Protein AF-A0A3D2B6V2-F1 (afdb_monomer_lite)

Structure (mmCIF, N/CA/C/O backbone):
data_AF-A0A3D2B6V2-F1
#
_entry.id   AF-A0A3D2B6V2-F1
#
loop_
_atom_site.group_PDB
_atom_site.id
_atom_site.type_symbol
_atom_site.label_atom_id
_atom_site.label_alt_id
_atom_site.label_comp_id
_atom_site.label_asym_id
_atom_site.label_entity_id
_atom_site.label_seq_id
_atom_site.pdbx_PDB_ins_code
_atom_site.Cartn_x
_atom_site.Cartn_y
_atom_site.Cartn_z
_atom_site.occupancy
_atom_site.B_iso_or_equiv
_atom_site.auth_seq_id
_atom_site.auth_comp_id
_atom_site.auth_asym_id
_atom_site.auth_atom_id
_atom_site.pdbx_PDB_model_num
ATOM 1 N N . MET A 1 1 ? -7.656 8.223 -5.277 1.00 60.16 1 MET A N 1
ATOM 2 C CA . MET A 1 1 ? -6.480 7.569 -4.660 1.00 60.16 1 MET A CA 1
ATOM 3 C C . MET A 1 1 ? -5.282 8.461 -4.932 1.00 60.16 1 MET A C 1
ATOM 5 O O . MET A 1 1 ? -5.108 8.840 -6.087 1.00 60.16 1 MET A O 1
ATOM 9 N N . GLN A 1 2 ? -4.501 8.838 -3.914 1.00 73.31 2 GLN A N 1
ATOM 10 C CA . GLN A 1 2 ? -3.180 9.427 -4.172 1.00 73.31 2 GLN A CA 1
ATOM 11 C C . GLN A 1 2 ? -2.398 8.431 -5.060 1.00 73.31 2 GLN A C 1
ATOM 13 O O . GLN A 1 2 ? -2.638 7.233 -4.954 1.00 73.31 2 GLN A O 1
ATOM 18 N N . CYS A 1 3 ? -1.561 8.907 -5.985 1.00 94.00 3 CYS A N 1
ATOM 19 C CA . CYS A 1 3 ? -0.687 8.1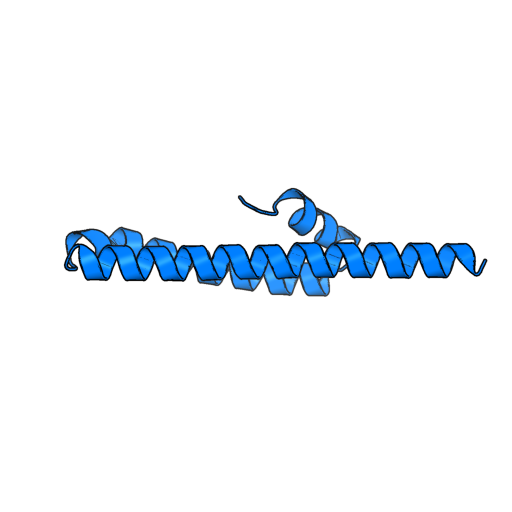06 -6.863 1.00 94.00 3 CYS A CA 1
ATOM 20 C C . CYS A 1 3 ? -1.313 7.059 -7.823 1.00 94.00 3 CYS A C 1
ATOM 22 O O . CYS A 1 3 ? -0.611 6.153 -8.276 1.00 94.00 3 CYS A O 1
ATOM 24 N N . TYR A 1 4 ? -2.609 7.140 -8.162 1.00 93.88 4 TYR A N 1
ATOM 25 C CA . TYR A 1 4 ? -3.248 6.148 -9.052 1.00 93.88 4 TYR A CA 1
ATOM 26 C C . TYR A 1 4 ? -2.606 6.068 -10.447 1.00 93.88 4 TYR A C 1
ATOM 28 O O . TYR A 1 4 ? -2.456 4.975 -10.997 1.00 93.88 4 TYR A O 1
ATOM 36 N N . GLN A 1 5 ? -2.237 7.215 -11.022 1.00 96.19 5 GLN A N 1
ATOM 37 C CA . GLN A 1 5 ? -1.657 7.279 -12.364 1.00 96.19 5 GLN A CA 1
ATOM 38 C C . GLN A 1 5 ? -0.293 6.582 -12.400 1.00 96.19 5 GLN A C 1
ATOM 40 O O . GLN A 1 5 ? -0.058 5.722 -13.246 1.00 96.19 5 GLN A O 1
ATOM 45 N N . GLU A 1 6 ? 0.570 6.880 -11.432 1.00 97.38 6 GLU A N 1
ATOM 46 C CA . GLU A 1 6 ? 1.896 6.280 -11.298 1.00 97.38 6 GLU A CA 1
ATOM 47 C C . GL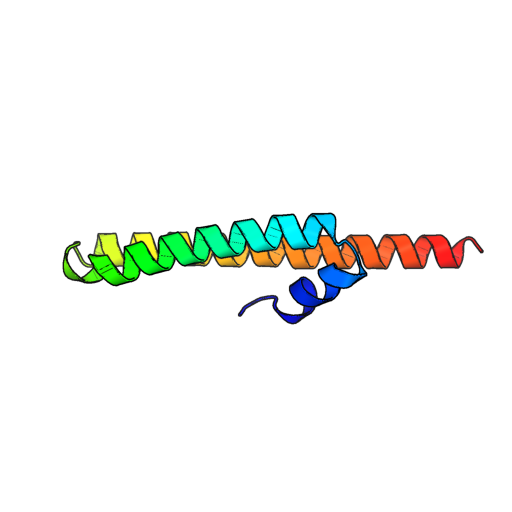U A 1 6 ? 1.805 4.793 -10.960 1.00 97.38 6 GLU A C 1
ATOM 49 O O . GLU A 1 6 ? 2.516 3.979 -11.544 1.00 97.38 6 GLU A O 1
ATOM 54 N N . PHE A 1 7 ? 0.879 4.409 -10.081 1.00 97.62 7 PHE A N 1
ATOM 55 C CA . PHE A 1 7 ? 0.643 3.001 -9.785 1.00 97.62 7 PHE A CA 1
ATOM 56 C C . PHE A 1 7 ? 0.210 2.224 -11.034 1.00 97.62 7 PHE A C 1
ATOM 58 O O . PHE A 1 7 ? 0.740 1.151 -11.308 1.00 97.62 7 PHE A O 1
ATOM 65 N N . SER A 1 8 ? -0.702 2.787 -11.830 1.00 96.62 8 SER A N 1
ATOM 66 C CA . SER A 1 8 ? -1.151 2.172 -13.084 1.00 96.62 8 SER A CA 1
ATOM 67 C C . SER A 1 8 ? -0.019 2.088 -14.111 1.00 96.62 8 SER A C 1
ATOM 69 O O . SER A 1 8 ? 0.096 1.092 -14.823 1.00 96.62 8 SER A O 1
ATOM 71 N N . ALA A 1 9 ? 0.869 3.085 -14.158 1.00 96.69 9 ALA A N 1
ATOM 72 C CA . ALA A 1 9 ? 2.033 3.062 -15.038 1.00 96.69 9 ALA A CA 1
ATOM 73 C C . ALA A 1 9 ? 2.966 1.874 -14.741 1.00 96.69 9 ALA A C 1
ATOM 75 O O . ALA A 1 9 ? 3.503 1.270 -15.674 1.00 96.69 9 ALA A O 1
ATOM 76 N N . LEU A 1 10 ? 3.109 1.473 -13.470 1.00 97.44 10 LEU A N 1
ATOM 77 C CA . LEU A 1 10 ? 3.939 0.323 -13.093 1.00 97.44 10 LEU A CA 1
ATOM 78 C C . LEU A 1 10 ? 3.490 -0.990 -13.742 1.00 97.44 10 LEU A C 1
ATOM 80 O O . LEU A 1 10 ? 4.344 -1.829 -13.991 1.00 97.44 10 LEU A O 1
ATOM 84 N N . GLN A 1 11 ? 2.219 -1.153 -14.132 1.00 96.44 11 GLN A N 1
ATOM 85 C CA . GLN A 1 11 ? 1.778 -2.353 -14.865 1.00 96.44 11 GLN A CA 1
ATOM 86 C C . GLN A 1 11 ? 2.603 -2.612 -16.133 1.00 96.44 11 GLN A C 1
ATOM 88 O O . GLN A 1 11 ? 2.799 -3.760 -16.519 1.00 96.44 11 GLN A O 1
ATOM 93 N N . LYS A 1 12 ? 3.078 -1.544 -16.784 1.00 95.06 12 LYS A N 1
ATOM 94 C CA . LYS A 1 12 ? 3.909 -1.616 -17.993 1.00 95.06 12 LYS A CA 1
ATOM 95 C C . LYS A 1 12 ? 5.382 -1.327 -17.716 1.00 95.06 12 LYS A C 1
ATOM 97 O O . LYS A 1 12 ? 6.252 -1.818 -18.434 1.00 95.06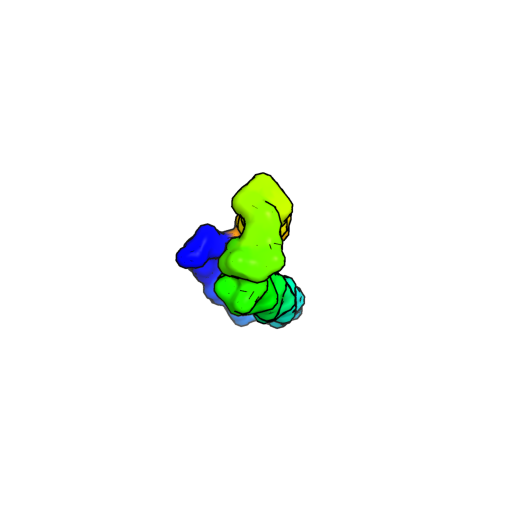 12 LYS A O 1
ATOM 102 N N . LEU A 1 13 ? 5.673 -0.468 -16.740 1.00 95.44 13 LEU A N 1
ATOM 103 C CA . LEU A 1 13 ? 7.044 -0.062 -16.435 1.00 95.44 13 LEU A CA 1
ATOM 104 C C . LEU A 1 13 ? 7.793 -1.136 -15.638 1.00 95.44 13 LEU A C 1
ATOM 106 O O . LEU A 1 13 ? 8.935 -1.434 -15.971 1.00 95.44 13 LEU A O 1
ATOM 110 N N . ASP A 1 14 ? 7.139 -1.713 -14.630 1.00 97.56 14 ASP A N 1
ATOM 111 C CA . ASP A 1 14 ? 7.720 -2.655 -13.672 1.00 97.56 14 ASP A CA 1
ATOM 112 C C . ASP A 1 14 ? 6.605 -3.520 -13.031 1.00 97.56 14 ASP A C 1
ATOM 114 O O . ASP A 1 14 ? 6.070 -3.184 -11.964 1.00 97.56 14 ASP A O 1
ATOM 118 N N . PRO A 1 15 ? 6.212 -4.634 -13.684 1.00 97.62 15 PRO A N 1
ATOM 119 C CA . PRO A 1 15 ? 5.125 -5.496 -13.211 1.00 97.62 15 PRO A CA 1
ATOM 120 C C . PRO A 1 15 ? 5.379 -6.114 -11.827 1.00 97.62 15 PRO A C 1
ATOM 122 O O . PRO A 1 15 ? 4.438 -6.388 -11.079 1.00 97.62 15 PRO A O 1
ATOM 125 N N . VAL A 1 16 ? 6.648 -6.319 -11.458 1.00 98.12 16 VAL A N 1
ATOM 126 C CA . VAL A 1 16 ? 7.030 -6.880 -10.154 1.00 98.12 16 VAL A CA 1
ATOM 127 C C . VAL A 1 16 ? 6.788 -5.852 -9.048 1.00 98.12 16 VAL A C 1
ATOM 129 O O . VAL A 1 16 ? 6.190 -6.176 -8.012 1.00 98.12 16 VAL A O 1
ATOM 132 N N . ALA A 1 17 ? 7.190 -4.597 -9.268 1.00 97.88 17 ALA A N 1
ATOM 133 C CA . ALA A 1 17 ? 6.867 -3.508 -8.354 1.00 97.88 17 ALA A CA 1
ATOM 134 C C . ALA A 1 17 ? 5.355 -3.262 -8.284 1.00 97.88 17 ALA A C 1
ATOM 136 O O . ALA A 1 17 ? 4.827 -3.071 -7.186 1.00 97.88 17 ALA A O 1
ATOM 137 N N . TYR A 1 18 ? 4.644 -3.330 -9.416 1.00 98.38 18 TYR A N 1
ATOM 138 C CA . TYR A 1 18 ? 3.182 -3.228 -9.446 1.00 98.38 18 TYR A CA 1
ATOM 139 C C . TYR A 1 18 ? 2.521 -4.239 -8.499 1.00 98.38 18 TYR A C 1
ATOM 141 O O . TYR A 1 18 ? 1.769 -3.844 -7.606 1.00 98.38 18 TYR A O 1
ATOM 149 N N . GLU A 1 19 ? 2.845 -5.529 -8.623 1.00 98.50 19 GLU A N 1
ATOM 150 C CA . GLU A 1 19 ? 2.270 -6.566 -7.758 1.00 98.50 19 GLU A CA 1
ATOM 151 C C . GLU A 1 19 ? 2.647 -6.384 -6.283 1.00 98.50 19 GLU A C 1
ATOM 153 O O . GLU A 1 19 ? 1.841 -6.636 -5.382 1.00 98.50 19 GLU A O 1
ATOM 158 N N . THR A 1 20 ? 3.858 -5.898 -6.018 1.00 98.38 20 THR A N 1
ATOM 159 C CA . THR A 1 20 ? 4.308 -5.588 -4.657 1.00 98.38 20 THR A CA 1
ATOM 160 C C . THR A 1 20 ? 3.466 -4.474 -4.035 1.00 98.38 20 THR A C 1
ATOM 162 O O . THR A 1 20 ? 2.965 -4.628 -2.917 1.00 98.38 20 THR A O 1
ATOM 165 N N . TYR A 1 21 ? 3.255 -3.369 -4.750 1.00 98.12 21 TYR A N 1
ATOM 166 C CA . TYR A 1 21 ? 2.452 -2.252 -4.256 1.00 98.12 21 TYR A CA 1
ATOM 167 C C . TYR A 1 21 ? 0.955 -2.576 -4.204 1.00 98.12 21 TYR A C 1
ATOM 169 O O . TYR A 1 21 ? 0.287 -2.144 -3.265 1.00 98.12 21 TYR A O 1
ATOM 177 N N . ARG A 1 22 ? 0.433 -3.413 -5.115 1.00 98.00 22 ARG A N 1
ATOM 178 C CA . ARG A 1 22 ? -0.943 -3.934 -5.044 1.00 98.00 22 ARG A CA 1
ATOM 179 C C . ARG A 1 22 ? -1.205 -4.623 -3.706 1.00 98.00 22 ARG A C 1
ATOM 181 O O . ARG A 1 22 ? -2.149 -4.271 -3.006 1.00 98.00 22 ARG A O 1
ATOM 188 N N . LYS A 1 23 ? -0.314 -5.533 -3.297 1.00 98.25 23 LYS A N 1
ATOM 189 C CA . LYS A 1 23 ? -0.406 -6.220 -1.996 1.00 98.25 23 LYS A CA 1
ATOM 190 C C . LYS A 1 23 ? -0.329 -5.246 -0.815 1.00 98.25 23 LYS A C 1
ATOM 192 O O . LYS A 1 23 ? -1.002 -5.447 0.197 1.00 98.25 23 LYS A O 1
ATOM 197 N N . GLN A 1 24 ? 0.474 -4.185 -0.922 1.00 97.56 24 GLN A N 1
ATOM 198 C CA . GLN A 1 24 ? 0.535 -3.145 0.111 1.00 97.56 24 GLN A CA 1
ATOM 199 C C . GLN A 1 24 ? -0.786 -2.369 0.211 1.00 97.56 24 GLN A C 1
ATOM 201 O O . GLN A 1 24 ? -1.274 -2.167 1.325 1.00 97.56 24 GLN A O 1
ATOM 206 N N . PHE A 1 25 ? -1.405 -2.002 -0.917 1.00 96.81 25 PHE A N 1
ATOM 207 C CA . PHE A 1 25 ? -2.735 -1.388 -0.929 1.00 96.81 25 PHE A CA 1
ATOM 208 C C . PHE A 1 25 ? -3.806 -2.311 -0.352 1.00 96.81 25 PHE A C 1
ATOM 210 O O . PHE A 1 25 ? -4.613 -1.850 0.453 1.00 96.81 25 PHE A O 1
ATOM 217 N N . ASP A 1 26 ? -3.782 -3.605 -0.678 1.00 97.50 26 ASP A N 1
ATOM 218 C CA . ASP A 1 26 ? -4.716 -4.582 -0.108 1.00 97.50 26 ASP A CA 1
ATOM 219 C C . ASP A 1 26 ? -4.623 -4.620 1.423 1.00 97.50 26 ASP A C 1
ATOM 221 O O . ASP A 1 26 ? -5.641 -4.627 2.117 1.00 97.50 26 ASP A O 1
ATOM 225 N N . ASN A 1 27 ? -3.408 -4.584 1.973 1.00 97.38 27 ASN A N 1
ATOM 226 C CA . ASN A 1 27 ? -3.196 -4.557 3.419 1.00 97.38 27 ASN A CA 1
ATOM 227 C C . ASN A 1 27 ? -3.631 -3.230 4.058 1.00 97.38 27 ASN A C 1
ATOM 229 O O . ASN A 1 27 ? -4.239 -3.240 5.128 1.00 97.38 27 ASN A O 1
ATOM 233 N N . ILE A 1 28 ? -3.373 -2.090 3.412 1.00 97.06 28 ILE A N 1
ATOM 234 C CA . ILE A 1 28 ? -3.864 -0.781 3.876 1.00 97.06 28 ILE A CA 1
ATOM 235 C C . ILE A 1 28 ? -5.395 -0.764 3.885 1.00 97.06 28 ILE A C 1
ATOM 237 O O . ILE A 1 28 ? -5.997 -0.348 4.871 1.00 97.06 28 ILE A O 1
ATOM 241 N N . ASN A 1 29 ? -6.026 -1.281 2.832 1.00 96.81 29 ASN A N 1
ATOM 242 C CA . ASN A 1 29 ? -7.476 -1.362 2.721 1.00 96.81 29 ASN A CA 1
ATOM 243 C C . ASN A 1 29 ? -8.082 -2.275 3.798 1.00 96.81 29 ASN A C 1
ATOM 245 O O . ASN A 1 29 ? -9.106 -1.939 4.387 1.00 96.81 29 ASN A O 1
ATOM 249 N N . LYS A 1 30 ? -7.437 -3.407 4.115 1.00 97.88 30 LYS A N 1
ATOM 250 C CA . LYS A 1 30 ? -7.838 -4.256 5.251 1.00 97.88 30 LYS A CA 1
ATOM 251 C C . LYS A 1 30 ? -7.789 -3.487 6.573 1.00 97.88 30 LYS A C 1
ATOM 253 O O . LYS A 1 30 ? -8.762 -3.529 7.318 1.00 97.88 30 LYS A O 1
ATOM 258 N N . ASN A 1 31 ? -6.712 -2.745 6.836 1.00 96.31 31 ASN A N 1
ATOM 259 C CA . ASN A 1 31 ? -6.596 -1.934 8.053 1.00 96.31 31 ASN A CA 1
ATOM 260 C C . ASN A 1 31 ? -7.668 -0.840 8.113 1.00 96.31 31 ASN A C 1
ATOM 262 O O . ASN A 1 31 ? -8.249 -0.615 9.169 1.00 96.31 31 ASN A O 1
ATOM 266 N N . TYR A 1 32 ? -7.970 -0.205 6.979 1.00 97.50 32 TYR A N 1
ATOM 267 C CA . TYR A 1 32 ? -9.043 0.782 6.889 1.00 97.50 32 TYR A CA 1
ATOM 268 C C . TYR A 1 32 ? -10.416 0.174 7.192 1.00 97.50 32 TYR A C 1
ATOM 270 O O . TYR A 1 32 ? -11.167 0.734 7.981 1.00 97.50 32 TYR A O 1
ATOM 278 N N . LYS A 1 33 ? -10.722 -1.016 6.662 1.00 97.94 33 LYS A N 1
ATOM 279 C CA . LYS A 1 33 ? -11.965 -1.734 6.992 1.00 97.94 33 LYS A CA 1
ATOM 280 C C . LYS A 1 33 ? -12.069 -2.078 8.478 1.00 97.94 33 LYS A C 1
ATOM 282 O O . LYS A 1 33 ? -13.151 -1.960 9.049 1.00 97.94 33 LYS A O 1
ATOM 287 N N . VAL A 1 34 ? -10.962 -2.492 9.100 1.00 96.06 34 VAL A N 1
ATOM 288 C CA . VAL A 1 34 ? -10.912 -2.742 10.549 1.00 96.06 34 VAL A CA 1
ATOM 289 C C . VAL A 1 34 ? -11.176 -1.451 11.318 1.00 96.06 34 VAL A C 1
ATOM 291 O O . VAL A 1 34 ? -12.030 -1.456 12.197 1.00 96.06 34 VAL A O 1
ATOM 294 N N . TYR A 1 35 ? -10.514 -0.349 10.963 1.00 97.06 35 TYR A N 1
ATOM 295 C CA . TYR A 1 35 ? -10.782 0.963 11.554 1.00 97.06 35 TYR A CA 1
ATOM 296 C C . TYR A 1 35 ? -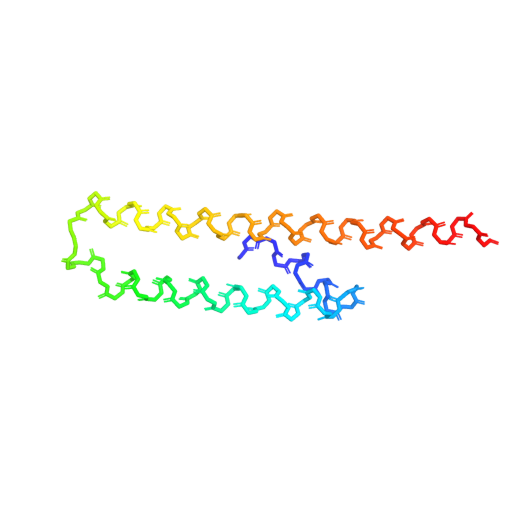12.263 1.342 11.429 1.00 97.06 35 TYR A C 1
ATOM 298 O O . TYR A 1 35 ? -12.919 1.563 12.440 1.00 97.06 35 TYR A O 1
ATOM 306 N N . GLU A 1 36 ? -12.820 1.331 10.217 1.00 97.44 36 GLU A N 1
ATOM 307 C CA . GLU A 1 36 ? -14.208 1.734 9.966 1.00 97.44 36 GLU A CA 1
ATOM 308 C C . GLU A 1 36 ? -15.220 0.899 10.755 1.00 97.44 36 GLU A C 1
ATOM 310 O O . GLU A 1 36 ? -16.186 1.443 11.283 1.00 97.44 36 GLU A O 1
ATOM 315 N N . SER A 1 37 ? -14.976 -0.408 10.887 1.00 96.62 37 SER A N 1
ATOM 316 C CA . SER A 1 37 ? -15.869 -1.314 11.625 1.00 96.62 37 SER A CA 1
ATOM 317 C C . SER A 1 37 ? -15.810 -1.113 13.141 1.00 96.62 37 SER A C 1
ATOM 319 O O . SER A 1 37 ? -16.743 -1.494 13.840 1.00 96.62 37 SER A O 1
ATOM 321 N N . ASN A 1 38 ? -14.716 -0.544 13.659 1.00 95.19 38 ASN A N 1
ATOM 322 C CA . ASN A 1 38 ? -14.472 -0.417 15.096 1.00 95.19 38 ASN A CA 1
ATOM 323 C C . ASN A 1 38 ? -14.458 1.032 15.590 1.00 95.19 38 ASN A C 1
ATOM 325 O O . ASN A 1 38 ? -14.446 1.239 16.797 1.00 95.19 38 ASN A O 1
ATOM 329 N N . LYS A 1 39 ? -14.485 2.038 14.706 1.00 96.56 39 LYS A N 1
ATOM 330 C CA . LYS A 1 39 ? -14.297 3.455 15.066 1.00 96.56 39 LYS A CA 1
ATOM 331 C C . LYS A 1 39 ? -15.277 3.984 16.116 1.00 96.56 39 LYS A C 1
ATOM 333 O O . LYS A 1 39 ? -14.939 4.939 16.801 1.00 96.56 39 LYS A O 1
ATOM 338 N N . SER A 1 40 ? -16.468 3.388 16.233 1.00 96.06 40 SER A N 1
ATOM 339 C CA . SER A 1 40 ? -17.483 3.734 17.240 1.00 96.06 40 SER A CA 1
ATOM 340 C C . SER A 1 40 ? -17.312 2.998 18.574 1.00 96.06 40 SER A C 1
ATOM 342 O O . SER A 1 40 ? -17.993 3.327 19.537 1.00 96.06 40 SER A O 1
ATOM 344 N N . LEU A 1 41 ? -16.460 1.971 18.614 1.00 96.00 41 LEU A N 1
ATOM 345 C CA . LEU A 1 41 ? -16.179 1.133 19.785 1.00 96.00 41 LEU A CA 1
ATOM 346 C C . LEU A 1 41 ? -14.892 1.555 20.511 1.00 96.00 41 LEU A C 1
ATOM 348 O O . LEU A 1 41 ? -14.595 1.034 21.583 1.00 96.00 41 LEU A O 1
ATOM 352 N N . VAL A 1 42 ? -14.121 2.473 19.926 1.00 93.75 42 VAL A N 1
ATOM 353 C CA . VAL A 1 42 ? -12.893 3.034 20.501 1.00 93.75 42 VAL A CA 1
ATOM 354 C C . VAL A 1 42 ? -13.083 4.508 20.843 1.00 93.75 42 VAL A C 1
ATOM 356 O O . VAL A 1 42 ? -13.865 5.206 20.200 1.00 93.75 42 VAL A O 1
ATOM 359 N N . ASP A 1 43 ? -12.345 4.979 21.852 1.00 96.69 43 ASP A N 1
ATOM 360 C CA . ASP A 1 43 ? -12.278 6.400 22.204 1.00 96.69 43 ASP A CA 1
ATOM 361 C C . ASP A 1 43 ? -11.906 7.268 20.988 1.00 96.69 43 ASP A C 1
ATOM 363 O O . ASP A 1 43 ? -11.135 6.847 20.119 1.00 96.69 43 ASP A O 1
ATOM 367 N N . GLY A 1 44 ? -12.433 8.495 20.940 1.00 95.75 44 GLY A N 1
ATOM 368 C CA . GLY A 1 44 ? -12.265 9.406 19.807 1.00 95.75 44 GLY A CA 1
ATOM 369 C C . GLY A 1 44 ? -10.800 9.692 19.472 1.00 95.75 44 GLY A C 1
ATOM 370 O O . GLY A 1 44 ? -10.422 9.626 18.302 1.00 95.75 44 GLY A O 1
ATOM 371 N N . ASN A 1 45 ? -9.952 9.905 20.484 1.00 95.81 45 ASN A N 1
ATOM 372 C CA . ASN A 1 45 ? -8.529 10.176 20.264 1.00 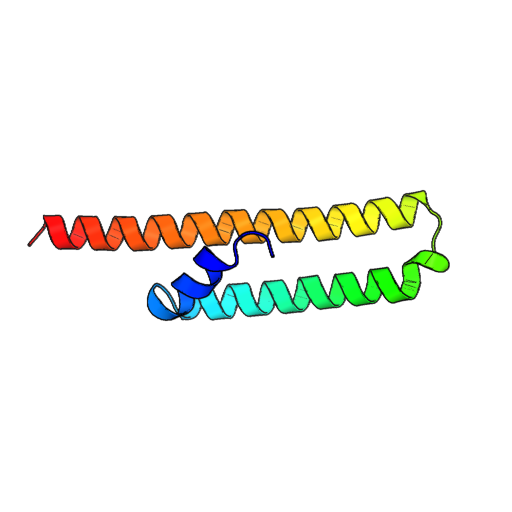95.81 45 ASN A CA 1
ATOM 373 C C . ASN A 1 45 ? -7.809 8.938 19.715 1.00 95.81 45 ASN A C 1
ATOM 375 O O . ASN A 1 45 ? -6.996 9.030 18.795 1.00 95.81 45 ASN A O 1
ATOM 379 N N . ALA A 1 46 ? -8.129 7.753 20.243 1.00 95.00 46 ALA A N 1
ATOM 380 C CA . ALA A 1 46 ? -7.569 6.499 19.744 1.00 95.00 46 ALA A CA 1
ATOM 381 C C . ALA A 1 46 ? -7.995 6.231 18.288 1.00 95.00 46 ALA A C 1
ATOM 383 O O . ALA A 1 46 ? -7.173 5.825 17.463 1.00 95.00 46 ALA A O 1
ATOM 384 N N . SER A 1 47 ? -9.259 6.508 17.963 1.00 97.06 47 SER A N 1
ATOM 385 C CA . SER A 1 47 ? -9.818 6.412 16.612 1.00 97.06 47 SER A CA 1
ATOM 386 C C . SER A 1 47 ? -9.076 7.324 15.626 1.00 97.06 47 SER A C 1
ATOM 388 O O . SER A 1 47 ? -8.666 6.887 14.547 1.00 97.06 47 SER A O 1
ATOM 390 N N . GLU A 1 48 ? -8.820 8.574 16.015 1.00 96.44 48 GLU A N 1
ATOM 391 C CA . GLU A 1 48 ? -8.080 9.539 15.199 1.00 96.44 48 GLU A CA 1
ATOM 392 C C . GLU A 1 48 ? -6.623 9.113 14.960 1.00 96.44 48 GLU A C 1
ATOM 394 O O . GLU A 1 48 ? -6.126 9.193 13.830 1.00 96.44 48 GLU A O 1
ATOM 399 N N . VAL A 1 49 ? -5.944 8.595 15.988 1.00 97.25 49 VAL A N 1
ATOM 400 C CA . VAL A 1 49 ? -4.582 8.055 15.855 1.00 97.25 49 VAL A CA 1
ATOM 401 C C . VAL A 1 49 ? -4.556 6.893 14.860 1.00 97.25 49 VAL A C 1
ATOM 403 O O . VAL A 1 49 ? -3.702 6.865 13.972 1.00 97.25 49 VAL A O 1
ATOM 406 N N . MET A 1 50 ? -5.510 5.961 14.940 1.00 96.81 50 MET A N 1
ATOM 407 C CA . MET A 1 50 ? -5.597 4.839 13.997 1.00 96.81 50 MET A CA 1
ATOM 408 C C . MET A 1 50 ? -5.763 5.314 12.550 1.00 96.81 50 MET A C 1
ATOM 410 O O . MET A 1 50 ? -5.028 4.863 11.665 1.00 96.81 50 MET A O 1
ATOM 414 N N . LEU A 1 51 ? -6.692 6.245 12.305 1.00 97.50 51 LEU A N 1
ATOM 415 C CA . LEU A 1 51 ? -6.909 6.812 10.973 1.00 97.50 51 LEU A CA 1
ATOM 416 C C . LEU A 1 51 ? -5.657 7.537 10.461 1.00 97.50 51 LEU A C 1
ATOM 418 O O . LEU A 1 51 ? -5.261 7.367 9.305 1.00 97.50 51 LEU A O 1
ATOM 422 N N . THR A 1 52 ? -4.993 8.297 11.332 1.00 98.00 52 THR A N 1
ATOM 423 C CA . THR A 1 52 ? -3.745 9.001 11.017 1.00 98.00 52 THR A CA 1
ATOM 424 C C . THR A 1 52 ? -2.653 8.032 10.570 1.00 98.00 52 THR A C 1
ATOM 426 O O . THR A 1 52 ? -2.005 8.262 9.547 1.00 98.00 52 THR A O 1
ATOM 429 N N . GLU A 1 53 ? -2.465 6.915 11.272 1.00 97.38 53 GLU A N 1
ATOM 430 C CA . GLU A 1 53 ? -1.461 5.912 10.907 1.00 97.38 53 GLU A CA 1
ATOM 431 C C . GLU A 1 53 ? -1.786 5.189 9.591 1.00 97.38 53 GLU A C 1
ATOM 433 O O . GLU A 1 53 ? -0.886 4.912 8.790 1.00 97.38 53 GLU A O 1
ATOM 438 N N . ILE A 1 54 ? -3.066 4.932 9.305 1.00 97.62 54 ILE A N 1
ATOM 439 C CA . ILE A 1 54 ? -3.502 4.385 8.010 1.00 97.62 54 ILE A CA 1
ATOM 440 C C . ILE A 1 54 ? -3.175 5.369 6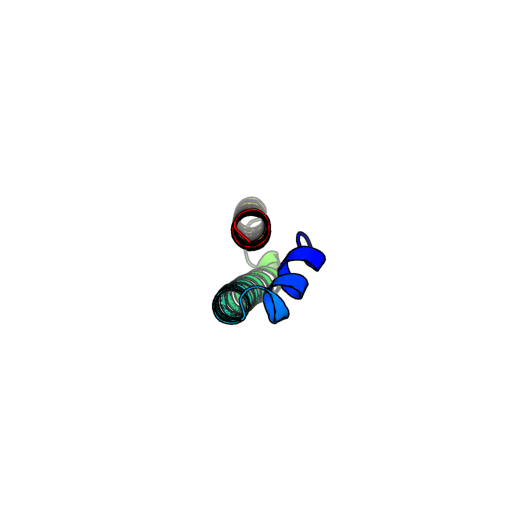.878 1.00 97.62 54 ILE A C 1
ATOM 442 O O . ILE A 1 54 ? -2.575 4.980 5.870 1.00 97.62 54 ILE A O 1
ATOM 446 N N . ASN A 1 55 ? -3.496 6.650 7.064 1.00 96.88 55 ASN A N 1
ATOM 447 C CA . ASN A 1 55 ? -3.244 7.700 6.077 1.00 96.88 55 ASN A CA 1
ATOM 448 C C . ASN A 1 55 ? -1.744 7.936 5.844 1.00 96.88 55 ASN A C 1
ATOM 450 O O . ASN A 1 55 ? -1.308 8.100 4.699 1.00 96.88 55 ASN A O 1
ATOM 454 N N . LYS A 1 56 ? -0.926 7.888 6.903 1.00 97.31 56 LYS A N 1
ATOM 455 C CA . LYS A 1 56 ? 0.542 7.938 6.803 1.00 97.31 56 LYS A CA 1
ATOM 456 C C . LYS A 1 56 ? 1.084 6.779 5.972 1.00 97.31 56 LYS A C 1
ATOM 458 O O . LYS A 1 56 ? 1.876 7.004 5.055 1.00 97.31 56 LYS A O 1
ATOM 463 N N . LYS A 1 57 ? 0.634 5.546 6.234 1.00 96.69 57 LYS A N 1
ATOM 464 C CA . LYS A 1 57 ? 1.036 4.368 5.445 1.00 96.69 57 LYS A CA 1
ATOM 465 C C . LYS A 1 57 ? 0.669 4.526 3.972 1.00 96.69 57 LYS A C 1
ATOM 467 O O . LYS A 1 57 ? 1.517 4.280 3.117 1.00 96.69 57 LYS A O 1
ATOM 472 N N . LEU A 1 58 ? -0.547 4.987 3.677 1.00 96.94 58 LEU A N 1
ATOM 473 C CA . LEU A 1 58 ? -0.985 5.261 2.307 1.00 96.94 58 LEU A CA 1
ATOM 474 C C . LEU A 1 58 ? -0.077 6.285 1.611 1.00 96.94 58 LEU A C 1
ATOM 476 O O . LEU A 1 58 ? 0.407 6.043 0.504 1.00 96.94 58 LEU A O 1
ATOM 480 N N . SER A 1 59 ? 0.213 7.392 2.294 1.00 97.06 59 SER A N 1
ATOM 481 C CA . SER A 1 59 ? 1.059 8.470 1.774 1.00 97.06 59 SER A CA 1
ATOM 482 C C . SER A 1 59 ? 2.476 7.978 1.462 1.00 97.06 59 SER A C 1
ATOM 484 O O . SER A 1 59 ? 3.016 8.260 0.390 1.00 97.06 59 SER A O 1
ATOM 486 N N . LEU A 1 60 ? 3.068 7.184 2.362 1.00 97.12 60 LEU A N 1
ATOM 487 C CA . LEU A 1 60 ? 4.401 6.603 2.183 1.00 97.12 60 LEU A CA 1
ATOM 488 C C . LEU A 1 60 ? 4.464 5.637 0.997 1.00 97.12 60 LEU A C 1
ATOM 490 O O . LEU A 1 60 ? 5.410 5.701 0.211 1.00 97.12 60 LEU A O 1
ATOM 494 N N . VAL A 1 61 ? 3.461 4.769 0.834 1.00 97.38 61 VAL A N 1
ATOM 495 C CA . VAL A 1 61 ? 3.376 3.879 -0.336 1.00 97.38 61 VAL A CA 1
ATOM 496 C C . VAL A 1 61 ? 3.311 4.698 -1.623 1.00 97.38 61 VAL A C 1
ATOM 498 O O . VAL A 1 61 ? 4.042 4.414 -2.570 1.00 97.38 61 VAL A O 1
ATOM 501 N N . CYS A 1 62 ? 2.542 5.785 -1.637 1.00 97.75 62 CYS A N 1
ATOM 502 C CA . CYS A 1 62 ? 2.462 6.656 -2.802 1.00 97.75 62 CYS A CA 1
ATOM 503 C C . CYS A 1 62 ? 3.737 7.439 -3.120 1.00 97.75 62 CYS A C 1
ATOM 505 O O . CYS A 1 62 ? 4.017 7.706 -4.288 1.00 97.75 62 CYS A O 1
ATOM 507 N N . VAL A 1 63 ? 4.531 7.820 -2.120 1.00 97.88 63 VAL A N 1
ATOM 508 C CA . VAL A 1 63 ? 5.876 8.371 -2.360 1.00 97.88 63 VAL A CA 1
ATOM 509 C C . VAL A 1 63 ? 6.772 7.317 -3.012 1.00 97.88 63 VAL A C 1
ATOM 511 O O . VAL A 1 63 ? 7.437 7.607 -4.003 1.00 97.88 63 VAL A O 1
ATOM 514 N N . ARG A 1 64 ? 6.751 6.079 -2.507 1.00 98.00 64 ARG A N 1
ATOM 515 C CA . ARG A 1 64 ? 7.567 4.982 -3.048 1.00 98.00 64 ARG A CA 1
ATOM 516 C C . ARG A 1 64 ? 7.198 4.645 -4.491 1.00 98.00 64 ARG A C 1
ATOM 518 O O . ARG A 1 64 ? 8.095 4.544 -5.318 1.00 98.00 64 ARG A O 1
ATOM 525 N N . ILE A 1 65 ? 5.905 4.576 -4.812 1.00 98.25 65 ILE A N 1
ATOM 526 C CA . ILE A 1 65 ? 5.415 4.363 -6.183 1.00 98.25 65 ILE A CA 1
ATOM 527 C C . ILE A 1 65 ? 5.939 5.446 -7.131 1.00 98.25 65 ILE A C 1
ATOM 529 O O . ILE A 1 65 ? 6.504 5.119 -8.173 1.00 98.25 65 ILE A O 1
ATOM 533 N N . ARG A 1 66 ? 5.802 6.726 -6.759 1.00 97.88 66 ARG A N 1
ATOM 534 C CA . ARG A 1 66 ? 6.289 7.851 -7.575 1.00 97.88 66 ARG A CA 1
ATOM 535 C C . ARG A 1 66 ? 7.792 7.761 -7.828 1.00 97.88 66 ARG A C 1
ATOM 537 O O . ARG A 1 66 ? 8.224 7.905 -8.968 1.00 97.88 66 ARG A O 1
ATOM 544 N N . ASN A 1 67 ? 8.568 7.445 -6.793 1.00 98.00 67 ASN A N 1
ATOM 545 C CA . ASN A 1 67 ? 10.011 7.254 -6.926 1.00 98.00 67 ASN A CA 1
ATOM 546 C C . ASN A 1 67 ? 10.347 6.068 -7.841 1.00 98.00 67 ASN A C 1
ATOM 548 O O . ASN A 1 67 ? 11.190 6.207 -8.720 1.00 98.00 67 ASN A O 1
ATOM 552 N N . THR A 1 68 ? 9.666 4.926 -7.698 1.00 98.25 68 THR A N 1
ATOM 553 C CA . THR A 1 68 ? 9.884 3.755 -8.563 1.00 98.25 68 THR A CA 1
ATOM 554 C C . THR A 1 68 ? 9.576 4.061 -10.030 1.00 98.25 68 THR A C 1
ATOM 556 O O . THR A 1 68 ? 10.345 3.661 -10.905 1.00 98.25 68 THR A O 1
ATOM 559 N N . VAL A 1 69 ? 8.486 4.782 -10.315 1.00 97.69 69 VAL A N 1
ATOM 560 C CA . VAL A 1 69 ? 8.155 5.220 -11.682 1.00 97.69 69 VAL A CA 1
ATOM 561 C C . VAL A 1 69 ? 9.236 6.144 -12.230 1.00 97.69 69 VAL A C 1
ATOM 563 O O . VAL A 1 69 ? 9.741 5.896 -13.323 1.00 97.69 69 VAL A O 1
ATOM 566 N N . TYR A 1 70 ? 9.632 7.161 -11.459 1.00 97.12 70 TYR A N 1
ATOM 567 C CA . TYR A 1 70 ? 10.681 8.098 -11.856 1.00 97.12 70 TYR A CA 1
ATOM 568 C C . TYR A 1 70 ? 11.996 7.378 -12.183 1.00 97.12 70 TYR A C 1
ATOM 570 O O . TYR A 1 70 ? 12.565 7.595 -13.251 1.00 97.12 70 TYR A O 1
ATOM 578 N N . THR A 1 71 ? 12.445 6.461 -11.321 1.00 97.62 71 THR A N 1
ATOM 579 C CA . THR A 1 71 ? 13.660 5.667 -11.551 1.00 97.62 71 THR A CA 1
ATOM 580 C C . THR A 1 71 ? 13.555 4.812 -12.814 1.00 97.62 71 THR A C 1
ATOM 582 O O . THR A 1 71 ? 14.482 4.810 -13.621 1.00 97.62 71 THR A O 1
ATOM 585 N N . ASN A 1 72 ? 12.428 4.126 -13.031 1.00 96.44 72 ASN A N 1
ATOM 586 C CA . ASN A 1 72 ? 12.218 3.320 -14.238 1.00 96.44 72 ASN A CA 1
ATOM 587 C C . ASN A 1 72 ? 12.275 4.170 -15.517 1.00 96.44 72 ASN A C 1
ATOM 589 O O . ASN A 1 72 ? 12.914 3.782 -16.494 1.00 96.44 72 ASN A O 1
ATOM 593 N N . MET A 1 73 ? 11.628 5.338 -15.511 1.00 94.56 73 MET A N 1
ATOM 594 C CA . MET A 1 73 ? 11.651 6.259 -16.649 1.00 94.56 73 MET A CA 1
ATOM 595 C C . MET A 1 73 ? 13.056 6.812 -16.906 1.00 94.56 73 MET A C 1
ATOM 597 O O . MET A 1 73 ? 13.496 6.836 -18.054 1.00 94.56 73 MET A O 1
ATOM 601 N N . MET A 1 74 ? 13.776 7.203 -15.851 1.00 96.06 74 MET A N 1
ATOM 602 C CA . MET A 1 74 ? 15.140 7.724 -15.956 1.00 96.06 74 MET A CA 1
ATOM 603 C C . MET A 1 74 ? 16.112 6.677 -16.513 1.00 96.06 74 MET A C 1
ATOM 605 O O . MET A 1 74 ? 16.921 6.988 -17.384 1.00 96.06 74 MET A O 1
ATOM 609 N N . ASN A 1 75 ? 16.011 5.424 -16.061 1.00 95.31 75 ASN A N 1
ATOM 610 C CA . ASN A 1 75 ? 16.847 4.333 -16.565 1.00 95.31 75 ASN A CA 1
ATOM 611 C C . ASN A 1 75 ? 16.629 4.110 -18.066 1.00 95.31 75 ASN A C 1
ATOM 613 O O . ASN A 1 75 ? 17.599 4.085 -18.819 1.00 95.31 75 ASN A O 1
ATOM 617 N N . ARG A 1 76 ? 15.368 4.058 -18.513 1.00 93.75 76 ARG A N 1
ATOM 618 C CA . ARG A 1 76 ? 15.034 3.905 -19.938 1.00 93.75 76 ARG A CA 1
ATOM 619 C C . ARG A 1 76 ? 15.524 5.081 -20.783 1.00 93.75 76 ARG A C 1
ATOM 621 O O . ARG A 1 76 ? 16.076 4.867 -21.854 1.00 93.75 76 ARG A O 1
ATOM 628 N N . ALA A 1 77 ? 15.371 6.317 -20.304 1.00 93.88 77 ALA A N 1
ATOM 629 C CA . ALA A 1 77 ? 15.886 7.495 -21.006 1.00 93.88 77 ALA A CA 1
ATOM 630 C C . ALA A 1 77 ? 17.419 7.452 -21.150 1.00 93.88 77 ALA A C 1
ATOM 632 O O . ALA A 1 77 ? 17.957 7.751 -22.213 1.00 93.88 77 ALA A O 1
ATOM 633 N N . ASN A 1 78 ? 18.126 7.023 -20.102 1.00 94.38 78 ASN A N 1
ATOM 634 C CA . ASN A 1 78 ? 19.579 6.863 -20.137 1.00 94.38 78 ASN A CA 1
ATOM 635 C C . ASN A 1 78 ? 20.032 5.740 -21.077 1.00 94.38 78 ASN A C 1
ATOM 637 O O . ASN A 1 78 ? 21.076 5.871 -21.707 1.00 94.38 78 ASN A O 1
ATOM 641 N N . GLU A 1 79 ? 19.286 4.640 -21.165 1.00 93.44 79 GLU A N 1
ATOM 642 C CA . GLU A 1 79 ? 19.538 3.572 -22.138 1.00 93.44 79 GLU A CA 1
ATOM 643 C C . GLU A 1 79 ? 19.345 4.073 -23.571 1.00 93.44 79 GLU A C 1
ATOM 645 O O . GLU A 1 79 ? 20.192 3.815 -24.419 1.00 93.44 79 GLU A O 1
ATOM 650 N N . MET A 1 80 ? 18.292 4.858 -23.823 1.00 89.75 80 MET A N 1
ATOM 651 C CA . MET A 1 80 ? 18.047 5.467 -25.132 1.00 89.75 80 MET A CA 1
ATOM 652 C C . MET A 1 80 ? 19.139 6.458 -25.541 1.00 89.75 80 MET A C 1
ATOM 654 O O . MET A 1 80 ? 19.527 6.470 -26.697 1.00 89.75 80 MET A O 1
ATOM 658 N N . ASN A 1 81 ? 19.664 7.257 -24.608 1.00 88.06 81 ASN A N 1
ATOM 659 C CA . ASN A 1 81 ? 20.753 8.203 -24.888 1.00 88.06 81 ASN A CA 1
ATOM 660 C C . ASN A 1 81 ? 22.109 7.526 -25.165 1.00 88.06 81 ASN A C 1
ATOM 662 O O . ASN A 1 81 ? 23.055 8.203 -25.562 1.00 88.06 81 ASN A O 1
ATOM 666 N N . LYS A 1 82 ? 22.240 6.224 -24.881 1.00 83.56 82 LYS A N 1
ATOM 667 C CA . LYS A 1 82 ? 23.450 5.434 -25.160 1.00 83.56 82 LYS A CA 1
ATOM 668 C C . LYS A 1 82 ? 23.404 4.722 -26.518 1.00 83.56 82 LYS A C 1
ATOM 670 O O . LYS A 1 82 ? 24.414 4.121 -26.885 1.00 83.56 82 LYS A O 1
ATOM 675 N N . LEU A 1 83 ? 22.256 4.744 -27.199 1.00 60.09 83 LEU A N 1
ATOM 676 C CA . LEU A 1 83 ? 22.057 4.245 -28.564 1.00 60.09 83 LEU A CA 1
ATOM 677 C C . LEU A 1 83 ? 22.363 5.350 -29.579 1.00 60.09 83 LEU A C 1
ATOM 679 O O . LEU A 1 83 ? 22.892 4.994 -30.654 1.00 60.09 83 LEU A O 1
#

Radius of gyration: 16.86 Å; chains: 1; bounding box: 41×17×51 Å

Sequence (83 aa):
MQCYQEFSALQKLDPVAYETYRKQFDNINKNYKVYESNKSLVDGNASEVMLTEINKKLSLVCVRIRNTVYTNMMNRANEMNKL

Secondary structure (DSSP, 8-state):
-TTHHHHHHHHHH-HHHHHHHHHHHHHHHHHHHHHHHHTTTS-HHHHHHHHHHHHHHHHHHHHHHHHHHHHHHHHHHHHHTT-

pLDDT: mean 95.26, std 6.47, range [60.09, 98.5]

Foldseek 3Di:
DQQPVLLVVCVPLPVPVNVVLVVLVVVLVVLVVVLVVCVVVDDVVVSVVSVVVSVVSVVVSNVVSVVVSVVSVVVVVVVVVVD